Protein AF-A0A7Y5N2K0-F1 (afdb_monomer)

Mean predicted aligned error: 8.91 Å

Nearest PDB structures (foldseek):
  5tgn-assembly1_D  TM=5.912E-01  e=3.335E+00  Sphaerobacter thermophilus DSM 20745
  6v6f-assembly1_A-2  TM=6.081E-01  e=3.542E+00  Homo sapiens
  5mii-assembly1_C  TM=3.521E-01  e=5.081E+00  Tuber melanosporum Mel28
  7vww-assembly3_E  TM=4.073E-01  e=8.223E+00  Dioscoreophyllum cumminsii

Sequence (77 aa):
MAHTVYRILKRNGLARELPQIIPAAKEYHRKTTRVNELWQTDLTELMLPDWGTHPLGSVVDDFSRFSIVFRRLRNAK

Radius of gyration: 21.49 Å; Cα contacts (8 Å, |Δi|>4): 90; chains: 1; bounding box: 47×45×40 Å

Solvent-accessible surface area (backbone atoms only — not comparable to full-atom values): 5073 Å² total; per-residue (Å²): 130,76,66,60,61,52,52,54,28,48,74,70,71,64,46,82,72,77,78,80,82,76,76,79,70,98,64,81,88,79,76,64,91,44,76,83,70,45,73,47,75,51,79,45,76,46,75,42,87,100,74,46,76,46,44,32,40,38,32,28,29,63,47,74,68,47,73,80,40,79,43,76,56,76,79,82,128

Secondary structure (DSSP, 8-state):
-THHHHHHHHHTT-SPPPPP--PPPSS-SS---STTS-EEEEEEEEEETTTEEEEEEEEEETTT--EEEEEEPPPP-

pLDDT: mean 88.94, std 11.21, range [48.16, 98.12]

Foldseek 3Di:
DVPPVQVVCVVVVNRDDDPPPPDDDPDDPDADDDWPPDKDKDWDFDQDPPPGTWIWIWIATRHPRDTPDTDTDDDDD

Structure (mmCIF, N/CA/C/O backbone):
data_AF-A0A7Y5N2K0-F1
#
_entry.id   AF-A0A7Y5N2K0-F1
#
loop_
_atom_site.group_PDB
_atom_site.id
_atom_site.type_symbol
_atom_site.label_atom_id
_atom_site.label_alt_id
_atom_site.label_comp_id
_atom_site.label_asym_id
_atom_site.label_entity_id
_atom_site.label_seq_id
_a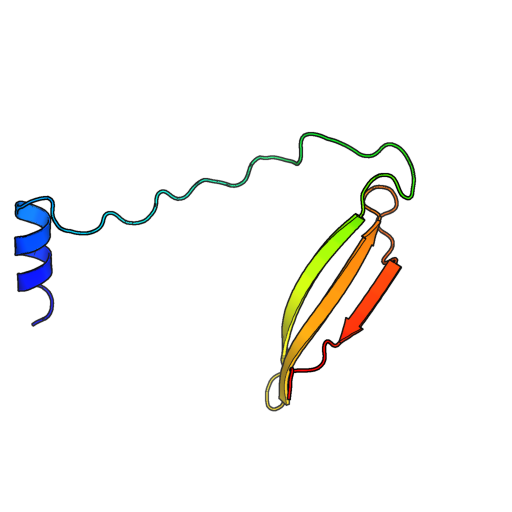tom_site.pdbx_PDB_ins_code
_atom_site.Cartn_x
_atom_site.Cartn_y
_atom_site.Cartn_z
_atom_site.occupancy
_atom_site.B_iso_or_equiv
_atom_site.auth_seq_id
_atom_site.auth_comp_id
_atom_site.auth_asym_id
_atom_site.auth_atom_id
_atom_site.pdbx_PDB_model_num
ATOM 1 N N . MET A 1 1 ? 31.917 9.775 -24.872 1.00 48.16 1 MET A N 1
ATOM 2 C CA . MET A 1 1 ? 31.607 11.117 -25.427 1.00 48.16 1 MET A CA 1
ATOM 3 C C . MET A 1 1 ? 30.380 11.816 -24.804 1.00 48.16 1 MET A C 1
ATOM 5 O O . MET A 1 1 ? 30.082 12.928 -25.210 1.00 48.16 1 MET A O 1
ATOM 9 N N . ALA A 1 2 ? 29.698 11.271 -23.783 1.00 55.31 2 ALA A N 1
ATOM 10 C CA . ALA A 1 2 ? 28.527 11.927 -23.160 1.00 55.31 2 ALA A CA 1
ATOM 11 C C . ALA A 1 2 ? 28.862 13.045 -22.137 1.00 55.31 2 ALA A C 1
ATOM 13 O O . ALA A 1 2 ? 27.980 13.755 -21.665 1.00 55.31 2 ALA A O 1
ATOM 14 N N . HIS A 1 3 ? 30.141 13.227 -21.792 1.00 63.88 3 HIS A N 1
ATOM 15 C CA . HIS A 1 3 ? 30.566 14.110 -20.698 1.00 63.88 3 HIS A CA 1
ATOM 16 C C . HIS A 1 3 ? 30.672 15.601 -21.093 1.00 63.88 3 HIS A C 1
ATOM 18 O O . HIS A 1 3 ? 30.606 16.477 -20.229 1.00 63.88 3 HIS A O 1
ATOM 24 N N . THR A 1 4 ? 30.834 15.914 -22.385 1.00 83.19 4 THR A N 1
ATOM 25 C CA . THR A 1 4 ? 31.098 17.289 -22.858 1.00 83.19 4 THR A CA 1
ATOM 26 C C . THR A 1 4 ? 29.828 18.136 -22.922 1.00 83.19 4 THR A C 1
ATOM 28 O O . THR A 1 4 ? 29.829 19.270 -22.448 1.00 83.19 4 THR A O 1
ATOM 31 N N . VAL A 1 5 ? 28.727 17.573 -23.431 1.00 87.56 5 VAL A N 1
ATOM 32 C CA . VAL A 1 5 ? 27.432 18.269 -23.544 1.00 87.56 5 VAL A CA 1
ATOM 33 C C . VAL A 1 5 ? 26.865 18.593 -22.163 1.00 87.56 5 VAL A C 1
ATOM 35 O O . VAL A 1 5 ? 26.517 19.740 -21.900 1.00 87.56 5 VAL A O 1
ATOM 38 N N . TYR A 1 6 ? 26.872 17.627 -21.238 1.00 85.81 6 TYR A N 1
ATOM 39 C CA . TYR A 1 6 ? 26.429 17.848 -19.859 1.00 85.81 6 TYR A CA 1
ATOM 40 C C . TYR A 1 6 ? 27.201 18.982 -19.169 1.00 85.81 6 TYR A C 1
ATOM 42 O O . TYR A 1 6 ? 26.597 19.848 -18.543 1.00 85.81 6 TYR A O 1
ATOM 50 N N . ARG A 1 7 ? 28.531 19.033 -19.330 1.00 87.50 7 ARG A N 1
ATOM 51 C CA . ARG A 1 7 ? 29.368 20.114 -18.782 1.00 87.50 7 ARG A CA 1
ATOM 52 C C . ARG A 1 7 ? 29.002 21.491 -19.340 1.00 87.50 7 ARG A C 1
ATOM 54 O O . ARG A 1 7 ? 28.971 22.453 -18.576 1.00 87.50 7 ARG A O 1
ATOM 61 N N . ILE A 1 8 ? 28.746 21.590 -20.647 1.00 91.75 8 ILE A N 1
ATOM 62 C CA . ILE A 1 8 ? 28.344 22.848 -21.297 1.00 91.75 8 ILE A CA 1
ATOM 63 C C . ILE A 1 8 ? 26.980 23.292 -20.772 1.00 91.75 8 ILE A C 1
ATOM 65 O O . ILE A 1 8 ? 26.835 24.439 -20.353 1.00 91.75 8 ILE A O 1
ATOM 69 N N . LEU A 1 9 ? 26.005 22.385 -20.730 1.00 90.94 9 LEU A N 1
ATOM 70 C CA . LEU A 1 9 ? 24.671 22.683 -20.214 1.00 90.94 9 LEU A CA 1
ATOM 71 C C . LEU A 1 9 ? 24.727 23.094 -18.738 1.00 90.94 9 LEU A C 1
ATOM 73 O O . LEU A 1 9 ? 24.149 24.110 -18.370 1.00 90.94 9 LEU A O 1
ATOM 77 N N . LYS A 1 10 ? 25.501 22.384 -17.909 1.00 85.69 10 LYS A N 1
ATOM 78 C CA . LYS A 1 10 ? 25.664 22.699 -16.483 1.00 85.69 10 LYS A CA 1
ATOM 79 C C . LYS A 1 10 ? 26.304 24.069 -16.259 1.00 85.69 10 LYS A C 1
ATOM 81 O O . LYS A 1 10 ? 25.834 24.815 -15.410 1.00 85.69 10 LYS A O 1
ATOM 86 N N . ARG A 1 11 ? 27.329 24.433 -17.041 1.00 88.94 11 ARG A N 1
ATOM 87 C CA . ARG A 1 11 ? 27.979 25.756 -16.956 1.00 88.94 11 ARG A CA 1
ATOM 88 C C . ARG A 1 11 ? 27.029 26.907 -17.303 1.00 88.94 11 ARG A C 1
ATOM 90 O O . ARG A 1 11 ? 27.174 27.982 -16.739 1.00 88.94 11 ARG A O 1
ATOM 97 N N . ASN A 1 12 ? 26.091 26.684 -18.219 1.00 92.06 12 ASN A N 1
ATOM 98 C CA . ASN A 1 12 ? 25.120 27.693 -18.645 1.00 92.06 12 ASN A CA 1
ATOM 99 C C . ASN A 1 12 ? 23.810 27.655 -17.833 1.00 92.06 12 ASN A C 1
ATOM 101 O O . ASN A 1 12 ? 22.861 28.334 -18.202 1.00 92.06 12 ASN A O 1
ATOM 105 N N . GLY A 1 13 ? 23.725 26.850 -16.764 1.00 87.25 13 GLY A N 1
ATOM 106 C CA . GLY A 1 13 ? 22.494 26.708 -15.973 1.00 87.25 13 GLY A CA 1
ATOM 107 C C . GLY A 1 13 ? 21.350 25.989 -16.704 1.00 87.25 13 GLY A C 1
ATOM 108 O O . GLY A 1 13 ? 20.200 26.093 -16.301 1.00 87.25 13 GLY A O 1
ATOM 109 N N . LEU A 1 14 ? 21.654 25.261 -17.782 1.00 89.56 14 LEU A N 1
ATOM 110 C CA . LEU A 1 14 ? 20.691 24.555 -18.639 1.00 89.56 14 LEU A CA 1
ATOM 111 C C . LEU A 1 14 ? 20.661 23.040 -18.386 1.00 89.56 14 LEU A C 1
ATOM 113 O O . LEU A 1 14 ? 19.920 22.309 -19.043 1.00 89.56 14 LEU A O 1
ATOM 117 N N . ALA A 1 15 ? 21.497 22.533 -17.477 1.00 86.69 15 ALA A N 1
ATOM 118 C CA . ALA A 1 15 ? 21.406 21.143 -17.054 1.00 86.69 15 ALA A CA 1
ATOM 119 C C . ALA A 1 15 ? 20.201 20.986 -16.125 1.00 86.69 15 ALA A C 1
ATOM 121 O O . ALA A 1 15 ? 20.099 21.687 -15.123 1.00 86.69 15 ALA A O 1
ATOM 122 N N . ARG A 1 16 ? 19.310 20.045 -16.451 1.00 78.19 16 ARG A N 1
ATOM 123 C CA . ARG A 1 16 ? 18.176 19.692 -15.597 1.00 78.19 16 ARG A CA 1
ATOM 124 C C . ARG A 1 16 ? 18.702 19.262 -14.228 1.00 78.19 16 ARG A C 1
ATOM 126 O O . ARG A 1 16 ? 19.432 18.275 -14.134 1.00 78.19 16 ARG A O 1
ATOM 133 N N . GLU A 1 17 ? 18.341 20.003 -13.190 1.00 74.25 17 GLU A N 1
ATOM 134 C CA . GLU A 1 17 ? 18.585 19.575 -11.818 1.00 74.25 17 GLU A CA 1
ATOM 135 C C . GLU A 1 17 ? 17.802 18.285 -11.556 1.00 74.25 17 GLU A C 1
ATOM 137 O O . GLU A 1 17 ? 16.697 18.088 -12.078 1.00 74.25 17 GLU A O 1
ATOM 142 N N . LEU A 1 18 ? 18.405 17.367 -10.797 1.00 75.00 18 LEU A N 1
ATOM 143 C CA . LEU A 1 18 ? 17.692 16.174 -10.356 1.00 75.00 18 LEU A CA 1
ATOM 144 C C . LEU A 1 18 ? 16.440 16.630 -9.596 1.00 75.00 18 LEU A C 1
ATOM 146 O O . LEU A 1 18 ? 16.529 17.591 -8.828 1.00 75.00 18 LEU A O 1
ATOM 150 N N . PRO A 1 19 ? 15.280 15.986 -9.813 1.00 78.12 19 PRO A N 1
ATOM 151 C CA . PRO A 1 19 ? 14.075 16.350 -9.089 1.00 78.12 19 PRO A CA 1
ATOM 152 C C . PRO A 1 19 ? 14.367 16.312 -7.592 1.00 78.12 19 PRO A C 1
ATOM 154 O O . PRO A 1 19 ? 15.004 15.378 -7.098 1.00 78.12 19 PRO A O 1
ATOM 157 N N . GLN A 1 20 ? 13.922 17.346 -6.884 1.00 78.62 20 GLN A N 1
ATOM 158 C CA . GLN A 1 20 ? 14.032 17.387 -5.438 1.00 78.62 20 GLN A CA 1
ATOM 159 C C . GLN A 1 20 ? 13.348 16.139 -4.874 1.00 78.62 20 GLN A C 1
ATOM 161 O O . GLN A 1 20 ? 12.166 15.899 -5.124 1.00 78.62 20 GLN A O 1
ATOM 166 N N . ILE A 1 21 ? 14.102 15.326 -4.136 1.00 82.94 21 ILE A N 1
ATOM 167 C CA . ILE A 1 21 ? 13.533 14.202 -3.401 1.00 82.94 21 ILE A CA 1
ATOM 168 C C . ILE A 1 21 ? 12.709 14.820 -2.276 1.00 82.94 21 ILE A C 1
ATOM 170 O O . ILE A 1 21 ? 13.266 15.344 -1.313 1.00 82.94 21 ILE A O 1
ATOM 174 N N . ILE A 1 22 ? 11.387 14.806 -2.421 1.00 85.75 22 ILE A N 1
ATOM 175 C CA . ILE A 1 22 ? 10.477 15.163 -1.337 1.00 85.75 22 ILE A CA 1
ATOM 176 C C . ILE A 1 22 ? 10.374 13.916 -0.454 1.00 85.75 22 ILE A C 1
ATOM 178 O O . ILE A 1 22 ? 9.829 12.906 -0.909 1.00 85.75 22 ILE A O 1
ATOM 182 N N . PRO A 1 23 ? 10.938 13.927 0.767 1.00 88.69 23 PRO A N 1
ATOM 183 C CA . PRO A 1 23 ? 10.854 12.772 1.641 1.00 88.69 23 PRO A CA 1
ATOM 184 C C . PRO A 1 23 ? 9.395 12.517 2.019 1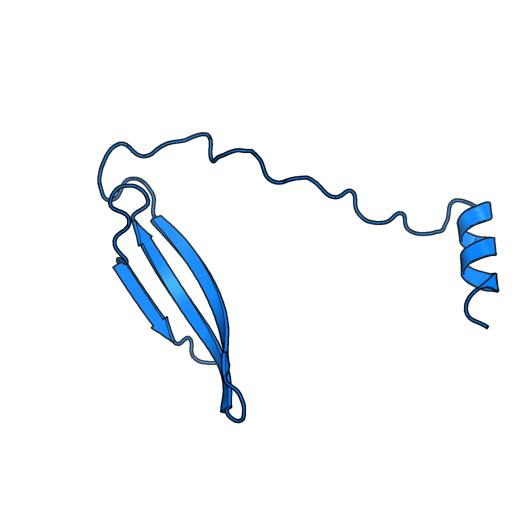.00 88.69 23 PRO A C 1
ATOM 186 O O . PRO A 1 23 ? 8.599 13.448 2.163 1.00 88.69 23 PRO A O 1
ATOM 189 N N . ALA A 1 24 ? 9.052 11.245 2.209 1.00 90.19 24 ALA A N 1
ATOM 190 C CA . ALA A 1 24 ? 7.759 10.886 2.768 1.00 90.19 24 ALA A CA 1
ATOM 191 C C . ALA A 1 24 ? 7.588 11.524 4.158 1.00 90.19 24 ALA A C 1
ATOM 193 O O . ALA A 1 24 ? 8.536 11.609 4.943 1.00 90.19 24 ALA A O 1
ATOM 194 N N . ALA A 1 25 ? 6.366 11.958 4.470 1.00 91.75 25 ALA A N 1
ATOM 195 C CA . ALA A 1 25 ? 6.027 12.360 5.828 1.00 91.75 25 ALA A CA 1
ATOM 196 C C . ALA A 1 25 ? 6.151 11.157 6.778 1.00 91.75 25 ALA A C 1
ATOM 198 O O . ALA A 1 25 ? 5.968 10.013 6.365 1.00 91.75 25 ALA A O 1
ATOM 199 N N . LYS A 1 26 ? 6.414 11.420 8.066 1.00 94.19 26 LYS A N 1
ATOM 200 C CA . LYS A 1 26 ? 6.520 10.367 9.092 1.00 94.19 26 LYS A CA 1
ATOM 201 C C . LYS A 1 26 ? 5.277 9.473 9.128 1.00 94.19 26 LYS A C 1
ATOM 203 O O . LYS A 1 26 ? 5.393 8.268 9.314 1.00 94.19 26 LYS A O 1
ATOM 208 N N . GLU A 1 27 ? 4.100 10.073 8.981 1.00 91.56 27 GLU A N 1
ATOM 209 C CA . GLU A 1 27 ? 2.829 9.363 8.970 1.00 91.56 27 GLU A CA 1
ATOM 210 C C . GLU A 1 27 ? 1.721 10.182 8.306 1.00 91.56 27 GLU A C 1
ATOM 212 O O . GLU A 1 27 ? 1.809 11.406 8.185 1.00 91.56 27 GLU A O 1
ATOM 217 N N . TYR A 1 28 ? 0.643 9.498 7.919 1.00 89.75 28 TYR A N 1
ATOM 218 C CA . TYR A 1 28 ? -0.585 10.160 7.502 1.00 89.75 28 TYR A CA 1
ATOM 219 C C . TYR A 1 28 ? -1.243 10.867 8.696 1.00 89.75 28 TYR A C 1
ATOM 221 O O . TYR A 1 28 ? -1.406 10.271 9.766 1.00 89.75 28 TYR A O 1
ATOM 229 N N . HIS A 1 29 ? -1.608 12.136 8.502 1.00 93.25 29 HIS A N 1
ATOM 230 C CA . HIS A 1 29 ? -2.060 13.043 9.562 1.00 93.25 29 HIS A CA 1
ATOM 231 C C . HIS A 1 29 ? -3.502 12.785 10.019 1.00 93.25 29 HIS A C 1
ATOM 233 O O . HIS A 1 29 ? -3.861 13.141 11.138 1.00 93.25 29 HIS A O 1
ATOM 239 N N . ARG A 1 30 ? -4.339 12.167 9.177 1.00 94.94 30 ARG A N 1
ATOM 240 C CA . ARG A 1 30 ? -5.745 11.895 9.492 1.00 94.94 30 ARG A CA 1
ATOM 241 C C . ARG A 1 30 ? -5.937 10.420 9.820 1.00 94.94 30 ARG A C 1
ATOM 243 O O . ARG A 1 30 ? -6.040 9.588 8.928 1.00 94.94 30 ARG A O 1
ATOM 250 N N . LYS A 1 31 ? -5.978 10.099 11.110 1.00 95.38 31 LYS A N 1
ATOM 251 C CA . LYS A 1 31 ? -6.203 8.730 11.583 1.00 95.38 31 LYS A CA 1
ATOM 252 C C . LYS A 1 31 ? -7.687 8.386 11.545 1.00 95.38 31 LYS A C 1
ATOM 254 O O . LYS A 1 31 ? -8.510 9.192 11.973 1.00 95.38 31 LYS A O 1
ATOM 259 N N . THR A 1 32 ? -8.013 7.190 11.073 1.00 97.38 32 THR A N 1
ATOM 260 C CA . THR A 1 32 ? -9.366 6.639 11.183 1.00 97.38 32 THR A CA 1
ATOM 261 C C . THR A 1 32 ? -9.679 6.202 12.611 1.00 97.38 32 THR A C 1
ATOM 263 O O . THR A 1 32 ? -8.796 5.749 13.338 1.00 97.38 32 THR A O 1
ATOM 266 N N . THR A 1 33 ? -10.951 6.269 12.984 1.00 97.94 33 THR A N 1
ATOM 267 C CA . THR A 1 33 ? -11.487 5.921 14.310 1.00 97.94 33 THR A CA 1
ATOM 268 C C . THR A 1 33 ? -12.536 4.813 14.267 1.00 97.94 33 THR A C 1
ATOM 270 O O . THR A 1 33 ? -12.947 4.3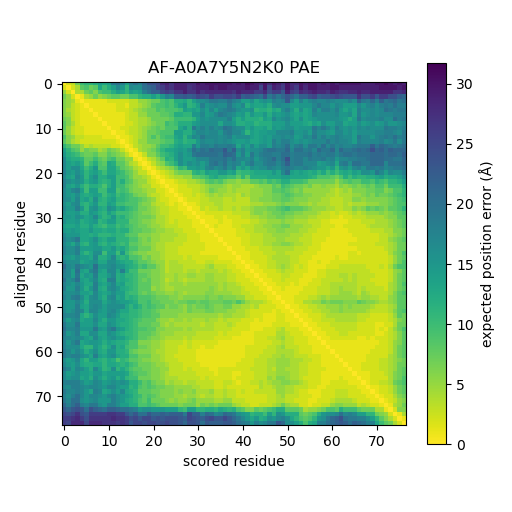14 15.314 1.00 97.94 33 THR A O 1
ATOM 273 N N . ARG A 1 34 ? -12.977 4.418 13.067 1.00 98.12 34 ARG A N 1
ATOM 274 C CA . ARG A 1 34 ? -13.964 3.355 12.855 1.00 98.12 34 ARG A CA 1
ATOM 275 C C . ARG A 1 34 ? -13.815 2.705 11.481 1.00 98.12 34 ARG A C 1
ATOM 277 O O . ARG A 1 34 ? -13.270 3.302 10.556 1.00 98.12 34 ARG A O 1
ATOM 284 N N . VAL A 1 35 ? -14.364 1.499 11.355 1.00 97.94 35 VAL A N 1
ATOM 285 C CA . VAL A 1 35 ? -14.433 0.745 10.092 1.00 97.94 35 VAL A CA 1
ATOM 286 C C . VAL A 1 35 ? -15.183 1.556 9.027 1.00 97.94 35 VAL A C 1
ATOM 288 O O . VAL A 1 35 ? -16.185 2.203 9.335 1.00 97.94 35 VAL A O 1
ATOM 291 N N . ASN A 1 36 ? -14.725 1.485 7.776 1.00 96.81 36 ASN A N 1
ATOM 292 C CA . ASN A 1 36 ? -15.265 2.171 6.597 1.00 96.81 36 ASN A CA 1
ATOM 293 C C . ASN A 1 36 ? -15.177 3.707 6.633 1.00 96.81 36 ASN A C 1
ATOM 295 O O . ASN A 1 36 ? -15.957 4.388 5.971 1.00 96.81 36 ASN A O 1
ATOM 299 N N . GLU A 1 37 ? -14.237 4.274 7.393 1.00 97.69 37 GLU A N 1
ATOM 300 C CA . GLU A 1 37 ? -13.970 5.720 7.380 1.00 97.69 37 GLU A CA 1
ATOM 301 C C . GLU A 1 37 ? -13.032 6.145 6.235 1.00 97.69 37 GLU A C 1
ATOM 303 O O . GLU A 1 37 ? -13.196 7.227 5.671 1.00 97.69 37 GLU A O 1
ATOM 308 N N . LEU A 1 38 ? -12.071 5.290 5.877 1.00 97.25 38 LEU A N 1
ATOM 309 C CA . LEU A 1 38 ? -11.133 5.494 4.775 1.00 97.25 38 LEU A CA 1
ATOM 310 C C . LEU A 1 38 ? -10.737 4.138 4.190 1.00 97.25 38 LEU A C 1
ATOM 312 O O . LEU A 1 38 ? -10.430 3.207 4.934 1.00 97.25 38 LEU A O 1
ATOM 316 N N . TRP A 1 39 ? -10.701 4.045 2.863 1.00 97.31 39 TRP A N 1
ATOM 317 C CA . TRP A 1 39 ? -10.195 2.874 2.155 1.00 97.31 39 TRP A CA 1
ATOM 318 C C . TRP A 1 39 ? -8.914 3.230 1.414 1.00 97.31 39 TRP A C 1
ATOM 320 O O . TRP A 1 39 ? -8.884 4.174 0.623 1.00 97.31 39 TRP A O 1
ATOM 330 N N . GLN A 1 40 ? -7.865 2.459 1.667 1.00 96.19 40 GLN A N 1
ATOM 331 C CA . GLN A 1 40 ? -6.620 2.526 0.921 1.00 96.19 40 GLN A CA 1
ATOM 332 C C . GLN A 1 40 ? -6.721 1.620 -0.305 1.00 96.19 40 GLN A C 1
ATOM 334 O O . GLN A 1 40 ? -7.227 0.499 -0.222 1.00 96.19 40 GLN A O 1
ATOM 339 N N . THR A 1 41 ? -6.228 2.104 -1.441 1.00 95.81 41 THR A N 1
ATOM 340 C CA . THR A 1 41 ? -6.136 1.329 -2.677 1.00 95.81 41 THR A CA 1
ATOM 341 C C . THR A 1 41 ? -4.685 1.210 -3.089 1.00 95.81 41 THR A C 1
ATOM 343 O O . THR A 1 41 ? -4.035 2.234 -3.296 1.00 95.81 41 THR A O 1
ATOM 346 N N . ASP A 1 42 ? -4.213 -0.016 -3.269 1.00 93.75 42 ASP A N 1
ATOM 347 C CA . ASP A 1 42 ? -2.847 -0.274 -3.705 1.00 93.75 42 ASP A CA 1
ATOM 348 C C . ASP A 1 42 ? -2.831 -1.060 -5.010 1.00 93.75 42 ASP A C 1
ATOM 350 O O . ASP A 1 42 ? -3.685 -1.915 -5.276 1.00 93.75 42 ASP A O 1
ATOM 354 N N . LEU A 1 43 ? -1.824 -0.756 -5.826 1.00 93.31 43 LEU A N 1
ATOM 355 C CA . LEU A 1 43 ? -1.498 -1.489 -7.037 1.00 93.31 43 LEU A CA 1
ATOM 356 C C . LEU A 1 43 ? -0.103 -2.081 -6.876 1.00 93.31 43 LEU A C 1
ATOM 358 O O . LEU A 1 43 ? 0.852 -1.373 -6.563 1.00 93.31 43 LEU A O 1
ATOM 362 N N . THR A 1 44 ? 0.021 -3.383 -7.082 1.00 92.25 44 THR A N 1
ATOM 363 C CA . THR A 1 44 ? 1.292 -4.097 -6.963 1.00 92.25 44 THR A CA 1
ATOM 364 C C . THR A 1 44 ? 1.549 -4.888 -8.231 1.00 92.25 44 THR A C 1
ATOM 366 O O . THR A 1 44 ? 0.719 -5.691 -8.654 1.00 92.25 44 THR A O 1
ATOM 369 N N . GLU A 1 45 ? 2.713 -4.685 -8.836 1.00 91.81 45 GLU A N 1
ATOM 370 C CA . GLU A 1 45 ? 3.201 -5.526 -9.923 1.00 91.81 45 GLU A CA 1
ATOM 371 C C . GLU A 1 45 ? 3.998 -6.691 -9.337 1.00 91.81 45 GLU A C 1
ATOM 373 O O . GLU A 1 45 ? 5.131 -6.534 -8.886 1.00 91.81 45 GLU A O 1
ATOM 378 N N . LEU A 1 46 ? 3.388 -7.875 -9.313 1.00 92.00 46 LEU A N 1
ATOM 379 C CA . LEU A 1 46 ? 4.057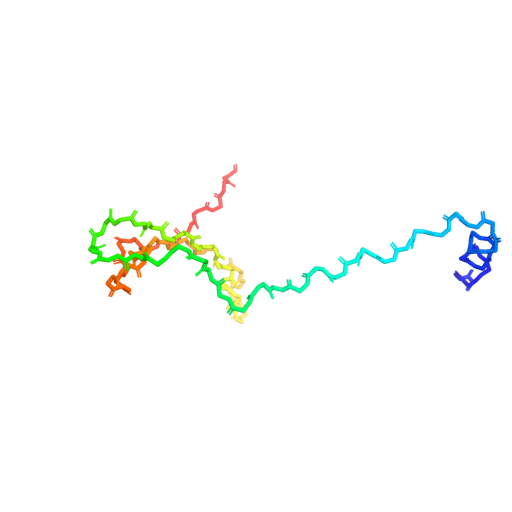 -9.085 -8.851 1.00 92.00 46 LEU A CA 1
ATOM 380 C C . LEU A 1 46 ? 4.864 -9.676 -10.004 1.00 92.00 46 LEU A C 1
ATOM 382 O O . LEU A 1 46 ? 4.289 -10.195 -10.960 1.00 92.00 46 LEU A O 1
ATOM 386 N N . MET A 1 47 ? 6.188 -9.603 -9.913 1.00 93.25 47 MET A N 1
ATOM 387 C CA . MET A 1 47 ? 7.084 -10.270 -10.852 1.00 93.25 47 MET A CA 1
ATOM 388 C C . MET A 1 47 ? 7.350 -11.697 -10.375 1.00 93.25 47 MET A C 1
ATOM 390 O O . MET A 1 47 ? 7.983 -11.906 -9.339 1.00 93.25 47 MET A O 1
ATOM 394 N N . LEU A 1 48 ? 6.860 -12.674 -11.133 1.00 93.06 48 LEU A N 1
ATOM 395 C CA . LEU A 1 48 ? 7.124 -14.086 -10.895 1.00 93.06 48 LEU A CA 1
ATOM 396 C C . LEU A 1 48 ? 8.242 -14.554 -11.836 1.00 93.06 48 LEU A C 1
ATOM 398 O O . LEU A 1 48 ? 8.127 -14.337 -13.049 1.00 93.06 48 LEU A O 1
ATOM 402 N N . PRO A 1 49 ? 9.309 -15.193 -11.314 1.00 96.00 49 PRO A N 1
ATOM 403 C CA . PRO A 1 49 ? 10.342 -15.789 -12.153 1.00 96.00 49 PRO A CA 1
ATOM 404 C C . PRO A 1 49 ? 9.719 -16.691 -13.221 1.00 96.00 49 PRO A C 1
ATOM 406 O O . PRO A 1 49 ? 8.786 -17.437 -12.936 1.00 96.00 49 PRO A O 1
ATOM 409 N N . ASP A 1 50 ? 10.197 -16.555 -14.457 1.00 95.38 50 ASP A N 1
ATOM 410 C CA . ASP A 1 50 ? 9.766 -17.302 -15.648 1.00 95.38 50 ASP A CA 1
ATOM 411 C C . ASP A 1 50 ? 8.309 -17.092 -16.111 1.00 95.38 50 ASP A C 1
ATOM 413 O O . ASP A 1 50 ? 7.941 -17.533 -17.198 1.00 95.38 50 ASP A O 1
ATOM 417 N N . TRP A 1 51 ? 7.454 -16.450 -15.308 1.00 90.94 51 TRP A N 1
ATOM 418 C CA . TRP A 1 51 ? 6.005 -16.339 -15.558 1.00 90.94 51 TRP A CA 1
ATOM 419 C C . TRP A 1 51 ? 5.563 -14.900 -15.853 1.00 90.94 51 TRP A C 1
ATOM 421 O O . TRP A 1 51 ? 4.456 -14.668 -16.342 1.00 90.94 51 TRP A O 1
ATOM 431 N N . GLY A 1 52 ? 6.458 -13.936 -15.627 1.00 91.88 52 GLY A N 1
ATOM 432 C CA . GLY A 1 52 ? 6.264 -12.532 -15.965 1.00 91.88 52 GLY A CA 1
ATOM 433 C C . GLY A 1 52 ? 5.557 -11.736 -14.870 1.00 91.88 52 GLY A C 1
ATOM 434 O O . GLY A 1 52 ? 5.544 -12.110 -13.696 1.00 91.88 52 GLY A O 1
ATOM 435 N N . THR A 1 53 ? 5.003 -10.587 -15.263 1.00 92.38 53 THR A N 1
ATOM 436 C CA . THR A 1 53 ? 4.393 -9.627 -14.336 1.00 92.38 53 THR A CA 1
ATOM 437 C C . THR A 1 53 ? 2.885 -9.817 -14.243 1.00 92.38 53 THR A C 1
ATOM 439 O O . THR A 1 53 ? 2.167 -9.845 -15.246 1.00 92.38 53 THR A 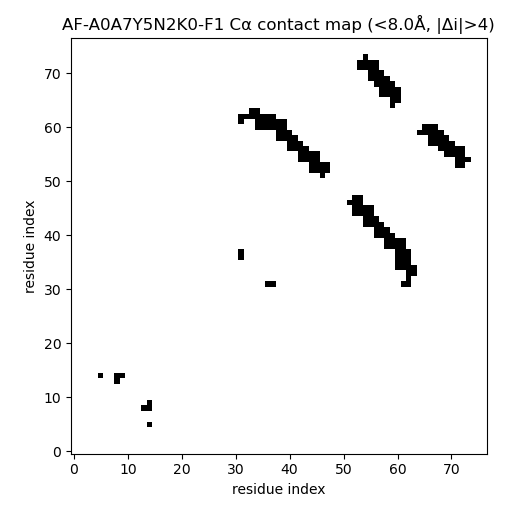O 1
ATOM 442 N N . HIS A 1 54 ? 2.389 -9.886 -13.013 1.00 91.50 54 HIS A N 1
ATOM 443 C CA . HIS A 1 54 ? 0.978 -10.000 -12.689 1.00 91.50 54 HIS A CA 1
ATOM 444 C C . HIS A 1 54 ? 0.539 -8.775 -11.879 1.00 91.50 54 HIS A C 1
ATOM 446 O O . HIS A 1 54 ? 0.843 -8.697 -10.686 1.00 91.50 54 HIS A O 1
ATOM 452 N N . PRO A 1 55 ? -0.185 -7.820 -12.488 1.00 93.06 55 PRO A N 1
ATOM 453 C CA . PRO A 1 55 ? -0.706 -6.684 -11.751 1.00 93.06 55 PRO A CA 1
ATOM 454 C C . PRO A 1 55 ? -1.819 -7.139 -10.807 1.00 93.06 55 PRO A C 1
ATOM 456 O O . PRO A 1 55 ? -2.719 -7.909 -11.164 1.00 93.06 55 PRO A O 1
ATOM 459 N N . LEU A 1 56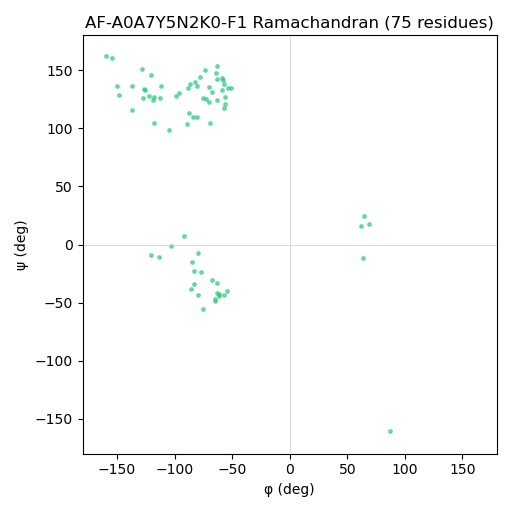 ? -1.758 -6.639 -9.587 1.00 93.38 56 LEU A N 1
ATOM 460 C CA . LEU A 1 56 ? -2.681 -6.915 -8.504 1.00 93.38 56 LEU A CA 1
ATOM 461 C C . LEU A 1 56 ? -3.219 -5.583 -7.985 1.00 93.38 56 LEU A C 1
ATOM 463 O O . LEU A 1 56 ? -2.452 -4.656 -7.748 1.00 93.38 56 LEU A O 1
ATOM 467 N N . GLY A 1 57 ? -4.534 -5.505 -7.804 1.00 94.88 57 GLY A N 1
ATOM 468 C CA . GLY A 1 57 ? -5.191 -4.407 -7.110 1.00 94.88 57 GLY A CA 1
ATOM 469 C C . GLY A 1 57 ? -5.784 -4.895 -5.795 1.00 94.88 57 GLY A C 1
ATOM 470 O O . GLY A 1 57 ? -6.419 -5.957 -5.749 1.00 94.88 57 GLY A O 1
ATOM 471 N N . SER A 1 58 ? -5.605 -4.113 -4.738 1.00 95.81 58 SER A N 1
ATOM 472 C CA . SER A 1 58 ? -6.241 -4.345 -3.444 1.00 95.81 58 SER A CA 1
ATOM 473 C C . SER A 1 58 ? -6.960 -3.095 -2.945 1.00 95.81 58 SER A C 1
ATOM 475 O O . SER A 1 58 ? -6.592 -1.963 -3.258 1.00 95.81 58 SER A O 1
ATOM 477 N N . VAL A 1 59 ? -8.016 -3.324 -2.166 1.00 97.38 59 VAL A N 1
ATOM 478 C CA . VAL A 1 59 ? -8.688 -2.302 -1.358 1.00 97.38 59 VAL A CA 1
ATOM 479 C C . VAL A 1 59 ? -8.649 -2.779 0.086 1.00 97.38 59 VAL A C 1
ATOM 481 O O . VAL A 1 59 ? -9.040 -3.917 0.365 1.00 97.38 59 VAL A O 1
ATOM 484 N N . VAL A 1 60 ? -8.171 -1.931 0.990 1.00 97.69 60 VAL A N 1
ATOM 485 C CA . VAL A 1 60 ? -8.008 -2.227 2.418 1.00 97.69 60 VAL A CA 1
ATOM 486 C C . VAL A 1 60 ? -8.710 -1.150 3.233 1.00 97.69 60 VAL A C 1
ATOM 488 O O . VAL A 1 60 ? -8.548 0.040 2.967 1.00 97.69 60 VAL A O 1
ATOM 491 N N . ASP A 1 61 ? -9.483 -1.560 4.233 1.00 97.62 61 ASP A N 1
ATOM 492 C CA . ASP A 1 61 ? -10.031 -0.629 5.216 1.00 97.62 61 ASP A CA 1
ATOM 493 C C . ASP A 1 61 ? -8.910 -0.102 6.123 1.00 97.62 61 ASP A C 1
ATOM 495 O O . ASP A 1 61 ? -8.209 -0.881 6.774 1.00 97.62 61 ASP A O 1
ATOM 499 N N . ASP A 1 62 ? -8.738 1.219 6.180 1.00 96.88 62 ASP A N 1
ATOM 500 C CA . ASP A 1 62 ? -7.643 1.835 6.932 1.00 96.88 62 ASP A CA 1
ATOM 501 C C . ASP A 1 62 ? -7.814 1.635 8.449 1.00 96.88 62 ASP A C 1
ATOM 503 O O . ASP A 1 62 ? -6.840 1.459 9.169 1.00 96.88 62 ASP A O 1
ATOM 507 N N . PHE A 1 63 ? -9.028 1.554 8.987 1.00 97.25 63 PHE A N 1
ATOM 508 C CA . PHE A 1 63 ? -9.167 1.347 10.431 1.00 97.25 63 PHE A CA 1
ATOM 509 C C . PHE A 1 63 ? -8.861 -0.094 10.849 1.00 97.25 63 PHE A C 1
ATOM 511 O O . PHE A 1 63 ? -8.003 -0.345 11.694 1.00 97.25 63 PHE A O 1
ATOM 518 N N . SER A 1 64 ? -9.561 -1.054 10.251 1.00 97.44 64 SER A N 1
ATOM 519 C CA . SER A 1 64 ? -9.520 -2.460 10.657 1.00 97.44 64 SER A CA 1
ATOM 520 C C . SER A 1 64 ? -8.366 -3.253 10.053 1.00 97.44 64 SER A C 1
ATOM 522 O O . SER A 1 64 ? -8.079 -4.355 10.516 1.00 97.44 64 SER A O 1
ATOM 524 N N . ARG A 1 65 ? -7.712 -2.710 9.018 1.00 95.38 65 ARG A N 1
ATOM 525 C CA . ARG A 1 65 ? -6.638 -3.356 8.249 1.00 95.38 65 ARG A CA 1
ATOM 526 C C . ARG A 1 65 ? -7.056 -4.641 7.532 1.00 95.38 65 ARG A C 1
ATOM 528 O O . ARG A 1 65 ? -6.198 -5.376 7.047 1.00 95.38 65 ARG A O 1
ATOM 535 N N . PHE A 1 66 ? -8.359 -4.885 7.385 1.00 97.25 66 PHE A N 1
ATOM 536 C CA . PHE A 1 66 ? -8.867 -5.971 6.553 1.00 97.25 66 PHE A CA 1
ATOM 537 C C . PHE A 1 66 ? -8.932 -5.572 5.081 1.00 97.25 66 PHE A C 1
ATOM 539 O O . PHE A 1 66 ? -9.341 -4.467 4.720 1.00 97.25 66 PHE A O 1
ATOM 546 N N . SER A 1 67 ? -8.558 -6.514 4.215 1.00 96.00 67 SER A N 1
ATOM 547 C CA . SER A 1 67 ? -8.770 -6.376 2.779 1.00 96.00 67 SER A CA 1
ATOM 548 C C . SER A 1 67 ? -10.252 -6.553 2.454 1.00 96.00 67 SER A C 1
ATOM 550 O O . SER A 1 67 ? -10.863 -7.562 2.800 1.00 96.00 67 SER A O 1
ATOM 552 N N . ILE A 1 68 ? -10.813 -5.559 1.771 1.00 96.62 68 ILE A N 1
ATOM 553 C CA . ILE A 1 68 ? -12.175 -5.571 1.227 1.00 96.62 68 ILE A CA 1
ATOM 554 C C . ILE A 1 68 ? -12.161 -6.233 -0.153 1.00 96.62 68 ILE A C 1
ATOM 556 O O . ILE A 1 68 ? -13.070 -6.979 -0.516 1.00 96.62 68 ILE A O 1
ATOM 560 N N . VAL A 1 69 ? -11.112 -5.961 -0.934 1.00 95.75 69 VAL A N 1
ATOM 561 C CA . VAL A 1 69 ? -10.917 -6.510 -2.276 1.00 95.75 69 VAL A CA 1
ATOM 562 C C . VAL A 1 69 ? -9.467 -6.932 -2.443 1.00 95.75 69 VAL A C 1
ATOM 564 O O . VAL A 1 69 ? -8.551 -6.175 -2.127 1.00 95.75 69 VAL A O 1
ATOM 567 N N . PHE A 1 70 ? -9.275 -8.104 -3.040 1.00 94.31 70 PHE A N 1
ATOM 568 C CA . PHE A 1 70 ? -7.992 -8.572 -3.540 1.00 94.31 70 PHE A CA 1
ATOM 569 C C . PHE A 1 70 ? -8.215 -9.208 -4.908 1.00 94.31 70 PHE A C 1
ATOM 571 O O . PHE A 1 70 ? -8.968 -10.179 -5.038 1.00 94.31 70 PHE A O 1
ATOM 578 N N . ARG A 1 71 ? -7.634 -8.628 -5.961 1.00 94.25 71 ARG A N 1
ATOM 579 C CA . ARG A 1 71 ? -7.923 -9.061 -7.329 1.00 94.25 71 ARG A CA 1
ATOM 580 C C . ARG A 1 71 ? -6.728 -8.883 -8.250 1.00 94.25 71 ARG A C 1
ATOM 582 O O . ARG A 1 71 ? -6.197 -7.788 -8.398 1.00 94.25 71 ARG A O 1
ATOM 589 N N . ARG A 1 72 ? -6.382 -9.955 -8.969 1.00 92.06 72 ARG A N 1
ATOM 590 C CA . ARG A 1 72 ? -5.504 -9.865 -10.139 1.00 92.06 72 ARG A CA 1
ATOM 591 C C . ARG A 1 72 ? -6.184 -9.012 -11.211 1.00 92.06 72 ARG A C 1
ATO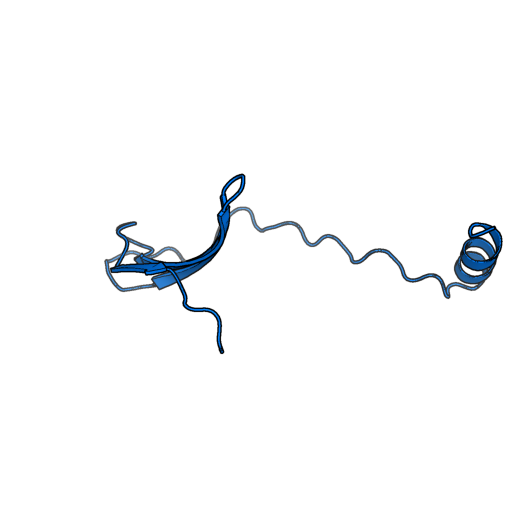M 593 O O . ARG A 1 72 ? -7.299 -9.321 -11.639 1.00 92.06 72 ARG A O 1
ATOM 600 N N . LEU A 1 73 ? -5.510 -7.961 -11.654 1.00 89.56 73 LEU A N 1
ATOM 601 C CA . LEU A 1 73 ? -5.990 -7.090 -12.717 1.00 89.56 73 LEU A CA 1
ATOM 602 C C . LEU A 1 73 ? -5.767 -7.766 -14.072 1.00 89.56 73 LEU A C 1
ATOM 604 O O . LEU A 1 73 ? -4.805 -8.509 -14.278 1.00 89.56 73 LEU A O 1
ATOM 608 N N . ARG A 1 74 ? -6.706 -7.556 -14.996 1.00 80.56 74 ARG A N 1
ATOM 609 C CA . ARG A 1 74 ? -6.552 -8.005 -16.381 1.00 80.56 74 ARG A CA 1
ATOM 610 C C . ARG A 1 74 ? -5.856 -6.896 -17.150 1.00 80.56 74 ARG A C 1
ATOM 612 O O . ARG A 1 74 ? -6.262 -5.743 -17.034 1.00 80.56 74 ARG A O 1
ATOM 619 N N . ASN A 1 75 ? -4.860 -7.256 -17.949 1.00 64.69 75 ASN A N 1
ATOM 620 C CA . ASN A 1 75 ? -4.301 -6.331 -18.924 1.00 64.69 75 ASN A CA 1
ATOM 621 C C . ASN A 1 75 ? -5.439 -5.909 -19.864 1.00 64.69 75 ASN A C 1
ATOM 623 O O . ASN A 1 75 ? -6.221 -6.765 -20.299 1.00 64.69 75 ASN A O 1
ATOM 627 N N . ALA A 1 76 ? -5.573 -4.607 -20.124 1.00 55.44 76 ALA A N 1
ATOM 628 C CA . ALA A 1 76 ? -6.429 -4.146 -21.208 1.00 55.44 76 ALA A CA 1
ATOM 629 C C . ALA A 1 76 ? -5.935 -4.828 -22.495 1.00 55.44 76 ALA A C 1
ATOM 631 O O . ALA A 1 76 ? -4.730 -4.842 -22.748 1.00 55.44 76 ALA A O 1
ATOM 632 N N . LYS A 1 77 ? -6.847 -5.493 -23.212 1.00 48.25 77 LYS A N 1
ATOM 633 C CA . LYS A 1 77 ? -6.553 -6.019 -24.548 1.00 48.25 77 LYS A CA 1
ATOM 634 C C . LYS A 1 77 ? -6.238 -4.875 -25.498 1.00 48.25 77 LYS A C 1
ATOM 636 O O . LYS A 1 77 ? -6.906 -3.827 -25.357 1.00 48.25 77 LYS A O 1
#

=== Feature glossary ===
Feature key, reading from the visual/contextual features back to the raw sequence:

Rendered structure images. Six rendered views show the 3D structure from the faces of a cube — i.e. along ±x, ±y, ±z. Rendering representation is drawn randomly per protein from cartoon (secondary-structure ribbons), sticks (backbone bonds), or molecular surface; coloring is either N→C rainbow (blue at the N-terminus through red at the C-terminus) or one color per chain.

Contact-map, Ramachandran, and PAE plots. The contact map is a binary N×N matrix image: pixel (i, j) is dark where Cα_i and Cα_j are within 8 Å and |i−j|>4. Because the |i−j|>4 filter removes local helical contacts, off-diagonal stripes parallel to the main diagonal indicate parallel β-sheets; stripes perpendicular to it indicate antiparallel β-sheets. The Ramachandran plot scatters every residue's (φ, ψ) pair against the sterically allowed regions. The PAE heatmap renders the predicted-aligned-error matrix.

InterPro / GO / CATH / organism. Database cross-references. InterPro integrates a dozen domain/family signature databases into unified entries with residue-range hits. GO terms attach function/process/location labels with evidence codes. CATH codes position the fold in a four-level structural taxonomy. Organism is the NCBI-taxonomy species name.

Nearest PDB structures. The Foldseek neighbor list gives the closest experimentally determined structures in the PDB, ranked by structural alignment. TM-score near 1 means near-identical fold; near 0.3 means only rough topology match. This is how one finds what a novel AlphaFold prediction most resembles in the solved-structure universe.

Predicted aligned error. PAE(i, j) answers: if I align the predicted and true structures on residue i, how far off (in Å) do I expect residue j to be? A block-diagonal PAE matrix with low values on the blocks and high values off-diagonal is the signature of a multi-domain protein with confidently predicted domains but uncertain inter-domain orientation.

Solvent-accessible surface area. Accessible surface area quantifies burial. A residue with SASA near zero is packed into the hydrophobic core; one with SASA >100 Å² sits on the surface. Computed here via the Shrake–Rupley numerical algorithm with a 1.4 Å probe.

B-factor. B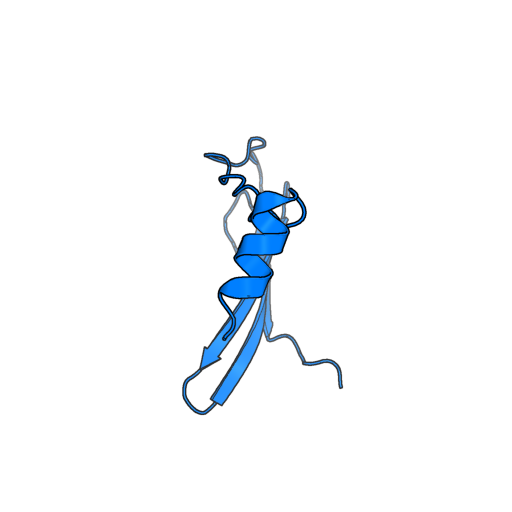-factor (Debye–Waller factor) reflects atomic displacement in the crystal lattice. It is an experimental observable (units Å²), not a prediction; low values mean the atom is pinned down, high values mean it moves or is heterogeneous across the crystal.

pLDDT. For AlphaFold models, the B-factor field carries pLDDT — the model's own estimate of local accuracy on a 0–100 scale. Regions with pLDDT<50 should be treated as essentially unmodeled; they often correspond to intrinsically disordered segments.

Backbone torsions (φ/ψ). φ (phi) and ψ (psi) are the two rotatable backbone dihedrals per residue: φ is the C(i-1)–N–Cα–C torsion, ψ is the N–Cα–C–N(i+1) torsion, both in degrees on (−180°, 180°]. α-helical residues cluster near (−60°, −45°); β-strand residues near (−120°, +130°). A Ramachandran plot is simply a scatter of (φ, ψ) for every residue.

Radius of gyration, Cα contacts, bounding box. Radius of gyration (Rg) is the root-mean-square distance of Cα atoms from their centroid — a single number for overall size and compactness. A globular domain of N residues has Rg ≈ 2.2·N^0.38 Å; an extended or disordered chain has a much larger Rg. The Cα contact count is the number of residue pairs whose Cα atoms are within 8 Å and are more than four positions apart in sequence — a standard proxy for tertiary packing density. The bounding box is the smallest axis-aligned box enclosing all Cα atoms.

Secondary structure (3-state, P-SEA). Three-state secondary structure (P-SEA) collapses the eight DSSP classes into helix (a), strand (b), and coil (c). P-SEA assigns these from Cα geometry alone — distances and angles — without requiring backbone oxygens, so it works on any Cα trace.

Secondary structure (8-state, DSSP). DSSP 8-state secondary structure assigns each residue one of H (α-helix), G (3₁₀-helix), I (π-helix), E (extended β-strand), B (isolated β-bridge), T (hydrogen-bonded turn), S (bend), or '-' (coil). The assignment is computed from backbone hydrogen-bond geometry via the Kabsch–Sander algor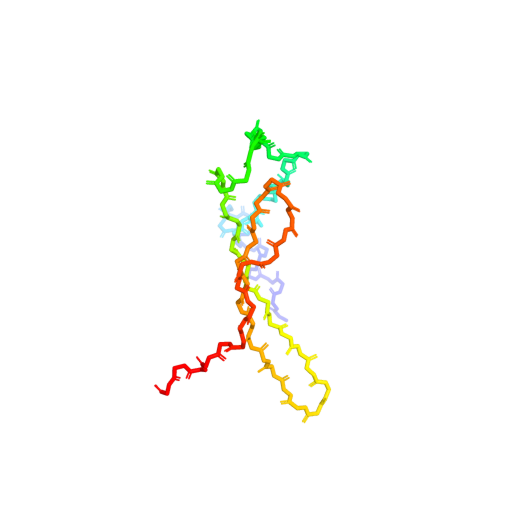ithm.

Foldseek 3Di. A 3Di character summarizes, for each residue, the relative orientation of the Cα frame of its nearest spatial neighbor. Because it encodes fold topology rather than chemistry, 3Di alignments detect remote structural similarity that sequence alignment misses.

mmCIF coordinates. The mmCIF block holds the 3D Cartesian coordinates of each backbone atom (N, Cα, C, O) in ångströms. mmCIF is the PDB's canonical archive format — a tagged-loop text representation of the atomic model.

Sequence. Sequence gives the chain of amino acids in standard one-letter code (A=alanine, C=cysteine, …, Y=tyrosine), read N→C. It is the only feature that is directly encoded by the gene; all structural features are derived from the folded form of this sequence.